Protein AF-A0A848STQ8-F1 (afdb_monomer_lite)

Secondary structure (DSSP, 8-state):
-EEEEE--SSSSS-EEEEEEEEES-SSSSS-EEEEEEEEEESEE-STT-EEEEETTTEEEEEE-EEEE-TTTSSEEE-PPEEEEEETTTTEEEESS--S----

Sequence (103 aa):
TVMRLDTEEPAAASFGVAVVFPDGNGDLGPVGLACWLNWGFGFVDVAATQSAYDPAQGLTLTIPTGRYDPETGGTRPGAPIRWLINLAQGSITDLDAHDGHDH

Structure (mmCIF, N/CA/C/O backbone):
data_AF-A0A848STQ8-F1
#
_entry.id   AF-A0A848STQ8-F1
#
loop_
_atom_site.group_PDB
_atom_site.id
_atom_site.type_symbol
_atom_site.label_atom_id
_atom_site.label_alt_id
_atom_site.label_comp_id
_atom_site.label_asym_id
_atom_site.label_entity_id
_atom_site.label_seq_id
_atom_site.pdbx_PDB_ins_code
_atom_site.Cartn_x
_atom_site.Cartn_y
_atom_site.Cartn_z
_atom_site.occupancy
_atom_site.B_iso_or_equiv
_atom_site.auth_seq_id
_atom_site.auth_comp_id
_atom_site.auth_asym_id
_atom_site.auth_atom_id
_atom_site.pdbx_PDB_model_num
ATOM 1 N N . THR A 1 1 ? -1.597 5.050 8.330 1.00 76.25 1 THR A N 1
ATOM 2 C CA . THR A 1 1 ? -0.617 5.698 7.437 1.00 76.25 1 THR A CA 1
ATOM 3 C C . THR A 1 1 ? 0.053 4.659 6.574 1.00 76.25 1 THR A C 1
ATOM 5 O O . THR A 1 1 ? 0.420 3.620 7.103 1.00 76.25 1 THR A O 1
ATOM 8 N N . VAL A 1 2 ? 0.211 4.924 5.277 1.00 73.25 2 VAL A N 1
ATOM 9 C CA . VAL A 1 2 ? 0.973 4.069 4.349 1.00 73.25 2 VAL A CA 1
ATOM 10 C C . VAL A 1 2 ? 2.271 4.791 3.998 1.00 73.25 2 VAL A C 1
ATOM 12 O O . VAL A 1 2 ? 2.246 5.994 3.744 1.00 73.25 2 VAL A O 1
ATOM 15 N N . MET A 1 3 ? 3.397 4.084 4.029 1.00 78.25 3 MET A N 1
ATOM 16 C CA . MET A 1 3 ? 4.734 4.639 3.818 1.00 78.25 3 MET A CA 1
ATOM 17 C C . MET A 1 3 ? 5.486 3.804 2.786 1.00 78.25 3 MET A C 1
ATOM 19 O O . MET A 1 3 ? 5.406 2.578 2.807 1.00 78.25 3 MET A O 1
ATOM 23 N N . ARG A 1 4 ? 6.251 4.463 1.911 1.00 74.31 4 ARG A N 1
ATOM 24 C CA . ARG A 1 4 ? 7.224 3.793 1.042 1.00 74.31 4 ARG A CA 1
ATOM 25 C C . ARG A 1 4 ? 8.534 3.617 1.802 1.00 74.31 4 ARG A C 1
ATOM 27 O O . ARG A 1 4 ? 9.020 4.578 2.394 1.00 74.31 4 ARG A O 1
ATOM 34 N N . LEU A 1 5 ? 9.097 2.420 1.741 1.00 73.25 5 LEU A N 1
ATOM 35 C CA . LEU A 1 5 ? 10.423 2.100 2.250 1.00 73.25 5 LEU A CA 1
ATOM 36 C C . LEU A 1 5 ? 11.398 1.977 1.083 1.00 73.25 5 LEU A C 1
ATOM 38 O O . LEU A 1 5 ? 11.042 1.446 0.032 1.00 73.25 5 LEU A O 1
ATOM 42 N N . ASP A 1 6 ? 12.606 2.482 1.289 1.00 66.69 6 ASP A N 1
ATOM 43 C CA . ASP A 1 6 ? 13.722 2.397 0.354 1.00 66.69 6 ASP A CA 1
ATOM 44 C C . ASP A 1 6 ? 14.929 1.903 1.154 1.00 66.69 6 ASP A C 1
ATOM 46 O O . ASP A 1 6 ? 15.374 2.573 2.090 1.00 66.69 6 ASP A O 1
ATOM 50 N N . THR A 1 7 ? 15.372 0.680 0.884 1.00 60.66 7 THR A N 1
ATOM 51 C CA . THR A 1 7 ? 16.533 0.077 1.533 1.00 60.66 7 THR A CA 1
ATOM 52 C C . THR A 1 7 ? 17.742 0.318 0.642 1.00 60.66 7 THR A C 1
ATOM 54 O O . THR A 1 7 ? 17.861 -0.295 -0.416 1.00 60.66 7 THR A O 1
ATOM 57 N N . GLU A 1 8 ? 18.623 1.227 1.050 1.00 53.34 8 GLU A N 1
ATOM 58 C CA . GLU A 1 8 ? 19.876 1.523 0.352 1.00 53.34 8 GLU A CA 1
ATOM 59 C C . GLU A 1 8 ? 20.705 0.238 0.132 1.00 53.34 8 GLU A C 1
ATOM 61 O O . GLU A 1 8 ? 21.333 -0.267 1.054 1.00 53.34 8 GLU A O 1
ATOM 66 N N . GLU A 1 9 ? 20.654 -0.265 -1.106 1.00 58.06 9 GLU A N 1
ATOM 67 C CA . GLU A 1 9 ? 21.453 -1.311 -1.766 1.00 58.06 9 GLU A CA 1
ATOM 68 C C . GLU A 1 9 ? 21.550 -2.743 -1.169 1.00 58.06 9 GLU A C 1
ATOM 70 O O . GLU A 1 9 ? 21.672 -2.940 0.039 1.00 58.06 9 GLU A O 1
ATOM 75 N N . PRO A 1 10 ? 21.540 -3.782 -2.045 1.00 55.50 10 PRO A N 1
ATOM 76 C CA . PRO A 1 10 ? 21.763 -3.719 -3.495 1.00 55.50 10 PRO A CA 1
ATOM 77 C C . PRO A 1 10 ? 20.501 -3.379 -4.305 1.00 55.50 10 PRO A C 1
ATOM 79 O O . PRO A 1 10 ? 19.409 -3.851 -4.010 1.00 55.50 10 PRO A O 1
ATOM 82 N N . ALA A 1 11 ? 20.683 -2.554 -5.343 1.00 56.38 11 ALA A N 1
ATOM 83 C CA . ALA A 1 11 ? 19.673 -1.858 -6.159 1.00 56.38 11 ALA A CA 1
ATOM 84 C C . ALA A 1 11 ? 18.584 -2.698 -6.866 1.00 56.38 11 ALA A C 1
ATOM 86 O O . ALA A 1 11 ? 17.745 -2.145 -7.579 1.00 56.38 11 ALA A O 1
ATOM 87 N N . ALA A 1 12 ? 18.561 -4.017 -6.698 1.00 56.84 12 ALA A N 1
ATOM 88 C CA . ALA A 1 12 ? 17.508 -4.870 -7.225 1.00 56.84 12 ALA A CA 1
ATOM 89 C C . ALA A 1 12 ? 16.633 -5.313 -6.051 1.00 56.84 12 ALA A C 1
ATOM 91 O O . ALA A 1 12 ? 17.076 -6.122 -5.246 1.00 56.84 12 ALA A O 1
ATOM 92 N N . ALA A 1 13 ? 15.399 -4.800 -5.983 1.00 59.56 13 ALA A N 1
ATOM 93 C CA . ALA A 1 13 ? 14.406 -5.125 -4.949 1.00 59.56 13 ALA A CA 1
ATOM 94 C C . ALA A 1 13 ? 14.481 -4.304 -3.636 1.00 59.56 13 ALA A C 1
ATOM 96 O O . ALA A 1 13 ? 14.007 -4.752 -2.594 1.00 59.56 13 ALA A O 1
ATOM 97 N N . SER A 1 14 ? 15.018 -3.080 -3.691 1.00 65.62 14 SER A N 1
ATOM 98 C CA . SER A 1 14 ? 15.188 -2.196 -2.526 1.00 65.62 14 SER A CA 1
ATOM 99 C C . SER A 1 14 ? 13.906 -1.538 -2.005 1.00 65.62 14 SER A C 1
ATOM 101 O O . SER A 1 14 ? 13.920 -0.911 -0.946 1.00 65.62 14 SER A O 1
ATOM 103 N N . PHE A 1 15 ? 12.789 -1.628 -2.730 1.00 74.25 15 PHE A N 1
ATOM 104 C CA . PHE A 1 15 ? 11.567 -0.943 -2.329 1.00 74.25 15 PHE A CA 1
ATOM 105 C C . PHE A 1 15 ? 10.639 -1.850 -1.531 1.00 74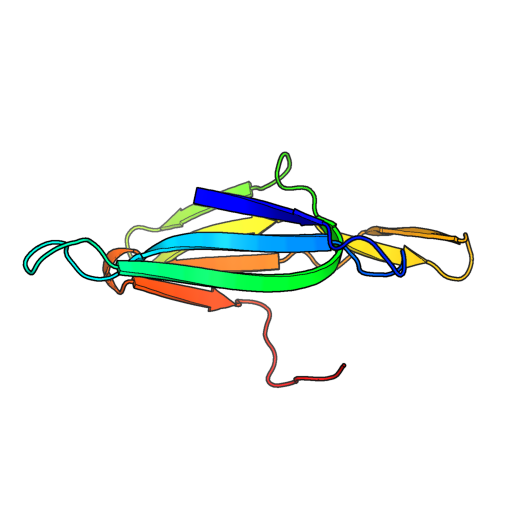.25 15 PHE A C 1
ATOM 107 O O . PHE A 1 15 ? 10.453 -3.033 -1.829 1.00 74.25 15 PHE A O 1
ATOM 114 N N . GLY A 1 16 ? 9.997 -1.246 -0.539 1.00 81.75 16 GLY A N 1
ATOM 115 C CA . GLY A 1 16 ? 8.931 -1.855 0.233 1.00 81.75 16 GLY A CA 1
ATOM 116 C C . GLY A 1 16 ? 7.827 -0.864 0.561 1.00 81.75 16 GLY A C 1
ATOM 117 O O . GLY A 1 16 ? 7.907 0.334 0.279 1.00 81.75 16 GLY A O 1
ATOM 118 N N . VAL A 1 17 ? 6.777 -1.375 1.178 1.00 82.56 17 VAL A N 1
ATOM 119 C CA . VAL A 1 17 ? 5.681 -0.590 1.721 1.00 82.56 17 VAL A CA 1
ATOM 120 C C . VAL A 1 17 ? 5.408 -1.022 3.151 1.00 82.56 17 VAL A C 1
ATOM 122 O O . VAL A 1 17 ? 5.411 -2.211 3.475 1.00 82.56 17 VAL A O 1
ATOM 125 N N . ALA A 1 18 ? 5.166 -0.029 4.000 1.00 82.75 18 ALA A N 1
ATOM 126 C CA . ALA A 1 18 ? 4.716 -0.230 5.361 1.00 82.75 18 ALA A CA 1
ATOM 127 C C . ALA A 1 18 ? 3.336 0.392 5.575 1.00 82.75 18 ALA A C 1
ATOM 129 O O . ALA A 1 18 ? 3.070 1.508 5.120 1.00 82.75 18 ALA A O 1
ATOM 130 N N . VAL A 1 19 ? 2.474 -0.298 6.317 1.00 81.25 19 VAL A N 1
ATOM 131 C CA . VAL A 1 19 ? 1.241 0.281 6.862 1.00 81.25 19 VAL A CA 1
ATOM 132 C C . VAL A 1 19 ? 1.372 0.348 8.365 1.00 81.25 19 VAL A C 1
ATOM 134 O O . VAL A 1 19 ? 1.552 -0.673 9.019 1.00 81.25 19 VAL A O 1
ATOM 137 N N . VAL A 1 20 ? 1.247 1.559 8.898 1.00 79.31 20 VAL A N 1
ATOM 138 C CA . VAL A 1 20 ? 1.177 1.816 10.333 1.00 79.31 20 VAL A CA 1
ATOM 139 C C . VAL A 1 20 ? -0.249 2.196 10.684 1.00 79.31 20 VAL A C 1
ATOM 141 O O . VAL A 1 20 ? -0.783 3.172 10.142 1.00 79.31 20 VAL A O 1
ATOM 144 N N . PHE A 1 21 ? -0.874 1.442 11.575 1.00 73.25 21 PHE A N 1
ATOM 145 C CA . PHE A 1 21 ? -2.246 1.681 12.001 1.00 73.25 21 PHE A CA 1
ATOM 146 C C . PHE A 1 21 ? -2.395 1.453 13.511 1.00 73.25 21 PHE A C 1
ATOM 148 O O . PHE A 1 21 ? -1.571 0.758 14.110 1.00 73.25 21 PHE A O 1
ATOM 155 N N . PRO A 1 22 ? -3.394 2.096 14.139 1.00 69.56 22 PRO A N 1
ATOM 156 C CA . PRO A 1 22 ? -3.665 1.899 15.552 1.00 69.56 22 PRO A CA 1
ATOM 157 C C . PRO A 1 22 ? -4.029 0.438 15.838 1.00 69.56 22 PRO A C 1
ATOM 159 O O . PRO A 1 22 ? -4.925 -0.113 15.204 1.00 69.56 22 PRO A O 1
ATOM 162 N N . ASP A 1 23 ? -3.328 -0.170 16.785 1.00 65.56 23 ASP A N 1
ATOM 163 C CA . ASP A 1 23 ? -3.652 -1.465 17.365 1.00 65.56 23 ASP A CA 1
ATOM 164 C C . ASP A 1 23 ? -4.589 -1.274 18.567 1.00 65.56 23 ASP A C 1
ATOM 166 O O . ASP A 1 23 ? -4.421 -0.355 19.380 1.00 65.56 23 ASP A O 1
ATOM 170 N N . GLY A 1 24 ? -5.583 -2.152 18.677 1.00 60.66 24 GLY A N 1
ATOM 171 C CA . GLY A 1 24 ? -6.609 -2.107 19.716 1.00 60.66 24 GLY A CA 1
ATOM 172 C C . GLY A 1 24 ? -7.685 -1.024 19.535 1.00 60.66 24 GLY A C 1
ATOM 173 O O . GLY A 1 24 ? -7.723 -0.275 18.561 1.00 60.66 24 GLY A O 1
ATOM 174 N N . ASN A 1 25 ? -8.604 -0.953 20.503 1.00 61.19 25 ASN A N 1
ATOM 175 C CA . ASN A 1 25 ? -9.776 -0.067 20.479 1.00 61.19 25 ASN A CA 1
ATOM 176 C C . ASN A 1 25 ? -9.561 1.285 21.194 1.00 61.19 25 ASN A C 1
ATOM 178 O O . ASN A 1 25 ? -10.500 2.062 21.329 1.00 61.19 25 ASN A O 1
ATOM 182 N N . GLY A 1 26 ? -8.340 1.565 21.658 1.00 57.94 26 GLY A N 1
ATOM 183 C CA . GLY A 1 26 ? -7.993 2.817 22.336 1.00 57.94 26 GLY A CA 1
ATOM 184 C C . GLY A 1 26 ? -8.472 2.953 23.789 1.00 57.94 26 GLY A C 1
ATOM 185 O O . GLY A 1 26 ? -8.200 3.983 24.399 1.00 57.94 26 GLY A O 1
ATOM 186 N N . ASP A 1 27 ? -9.118 1.937 24.375 1.00 59.66 27 ASP A N 1
ATOM 187 C CA . ASP A 1 27 ? -9.721 2.045 25.715 1.00 59.66 27 ASP A CA 1
ATOM 188 C C . ASP A 1 27 ? -8.734 1.838 26.885 1.00 59.66 27 ASP A C 1
ATOM 190 O O . ASP A 1 27 ? -9.078 2.118 28.033 1.00 59.66 27 ASP A O 1
ATOM 194 N N . LEU A 1 28 ? -7.512 1.340 26.639 1.00 48.31 28 LEU A N 1
ATOM 195 C CA . LEU A 1 28 ? -6.630 0.806 27.699 1.00 48.31 28 LEU A CA 1
ATOM 196 C C . LEU A 1 28 ? -5.223 1.427 27.808 1.00 48.31 28 LEU A C 1
ATOM 198 O O . LEU A 1 28 ? -4.385 0.908 28.544 1.00 48.31 28 LEU A O 1
ATOM 202 N N . GLY A 1 29 ? -4.938 2.546 27.143 1.00 55.09 29 GLY A N 1
ATOM 203 C CA . GLY A 1 29 ? -3.612 3.183 27.179 1.00 55.09 29 GLY A CA 1
ATOM 204 C C . GLY A 1 29 ? -3.098 3.527 25.783 1.00 55.09 29 GLY A C 1
ATOM 205 O O . GLY A 1 29 ? -3.901 3.525 24.850 1.00 55.09 29 GLY A O 1
ATOM 206 N N . PRO A 1 30 ? -1.805 3.883 25.615 1.00 53.00 30 PRO A N 1
ATOM 207 C CA . PRO A 1 30 ? -1.294 4.348 24.332 1.00 53.00 30 PRO A CA 1
ATOM 208 C C . PRO A 1 30 ? -1.612 3.312 23.262 1.00 53.00 30 PRO A C 1
ATOM 210 O O . PRO A 1 30 ? -1.242 2.147 23.383 1.00 53.00 30 PRO A O 1
ATOM 213 N N . VAL A 1 31 ? -2.339 3.769 22.247 1.00 58.78 31 VAL A N 1
ATOM 214 C CA . VAL A 1 31 ? -2.704 2.992 21.073 1.00 58.78 31 VAL A CA 1
ATOM 215 C C . VAL A 1 31 ? -1.424 2.360 20.532 1.00 58.78 31 VAL A C 1
ATOM 217 O O . VAL A 1 31 ? -0.500 3.081 20.142 1.00 58.78 31 VAL A O 1
ATOM 220 N N . GLY A 1 32 ? -1.332 1.029 20.585 1.00 58.53 32 GLY A N 1
ATOM 221 C CA . GLY A 1 32 ? -0.217 0.318 19.973 1.00 58.53 32 GLY A CA 1
ATOM 222 C C . GLY A 1 32 ? -0.158 0.680 18.491 1.00 58.53 32 GLY A C 1
ATOM 223 O O . GLY A 1 32 ? -1.160 1.075 17.901 1.00 58.53 32 GLY A O 1
ATOM 224 N N . LEU A 1 33 ? 1.012 0.607 17.870 1.00 68.62 33 LEU A N 1
ATOM 225 C CA . LEU A 1 33 ? 1.118 0.780 16.425 1.00 68.62 33 LEU A CA 1
ATOM 226 C C . LEU A 1 33 ? 1.416 -0.582 15.821 1.00 68.62 33 LEU A C 1
ATOM 228 O O . LEU A 1 33 ? 2.512 -1.112 15.996 1.0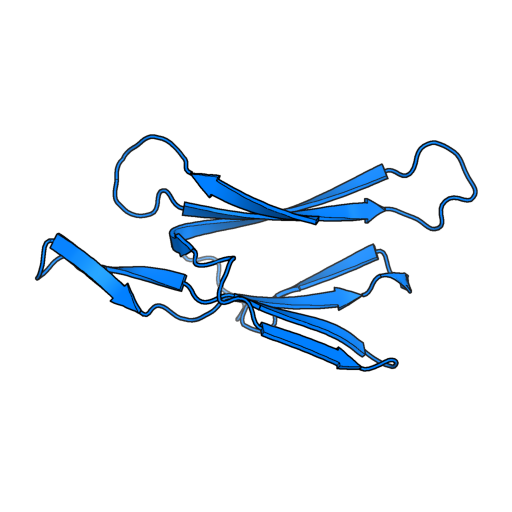0 68.62 33 LEU A O 1
ATOM 232 N N . ALA A 1 34 ? 0.442 -1.141 15.110 1.00 70.44 34 ALA A N 1
ATOM 233 C CA . ALA A 1 34 ? 0.690 -2.286 14.257 1.00 70.44 34 ALA A CA 1
ATOM 234 C C . ALA A 1 34 ? 1.402 -1.795 12.992 1.00 70.44 34 ALA A C 1
ATOM 236 O O . ALA A 1 34 ? 0.976 -0.823 12.360 1.00 70.44 34 ALA A O 1
ATOM 237 N N . CYS A 1 35 ? 2.507 -2.455 12.648 1.00 75.38 35 CYS A N 1
ATOM 238 C CA . CYS A 1 35 ? 3.275 -2.195 11.439 1.00 75.38 35 CYS A CA 1
ATOM 239 C C . CYS A 1 35 ? 3.257 -3.449 10.569 1.00 75.38 35 CYS A C 1
ATOM 241 O O . CYS A 1 35 ? 3.713 -4.508 10.999 1.00 75.38 35 CYS A O 1
ATOM 243 N N . TRP A 1 36 ? 2.734 -3.325 9.355 1.00 79.19 36 TRP A N 1
ATOM 244 C CA . TRP A 1 36 ? 2.771 -4.385 8.354 1.00 79.19 36 TRP A CA 1
ATOM 245 C C . TRP A 1 36 ? 3.755 -4.019 7.256 1.00 79.19 36 TRP A C 1
ATOM 247 O O . TRP A 1 36 ? 3.692 -2.898 6.755 1.00 79.19 36 TRP A O 1
ATOM 257 N N . LEU A 1 37 ? 4.635 -4.946 6.881 1.00 81.19 37 LEU A N 1
ATOM 258 C CA . LEU A 1 37 ? 5.740 -4.716 5.953 1.00 81.19 37 LEU A CA 1
ATOM 259 C C . LEU A 1 37 ? 5.675 -5.704 4.786 1.00 81.19 37 LEU A C 1
ATOM 261 O O . LEU A 1 37 ? 5.542 -6.906 4.998 1.00 81.19 37 LEU A O 1
ATOM 265 N N . ASN A 1 38 ? 5.833 -5.205 3.563 1.00 80.00 38 ASN A N 1
ATOM 266 C CA . ASN A 1 38 ? 6.111 -6.024 2.383 1.00 80.00 38 ASN A CA 1
ATOM 267 C C . ASN A 1 38 ? 7.205 -5.338 1.553 1.00 80.00 38 ASN A C 1
ATOM 269 O O . ASN A 1 38 ? 7.243 -4.112 1.468 1.00 80.00 38 ASN A O 1
ATOM 273 N N . TRP A 1 39 ? 8.142 -6.112 1.021 1.00 80.88 39 TRP A N 1
ATOM 274 C CA . TRP A 1 39 ? 9.411 -5.648 0.465 1.00 80.88 39 TRP A CA 1
ATOM 275 C C . TRP A 1 39 ? 9.871 -6.588 -0.651 1.00 80.88 39 TRP A C 1
ATOM 277 O O . TRP A 1 39 ? 9.266 -7.635 -0.866 1.00 80.88 39 TRP A O 1
ATOM 287 N N . GLY A 1 40 ? 10.920 -6.205 -1.379 1.00 77.19 40 GLY A N 1
ATOM 288 C CA . GLY A 1 40 ? 11.415 -6.980 -2.516 1.00 77.19 40 GLY A CA 1
ATOM 289 C C . GLY A 1 40 ? 10.917 -6.471 -3.876 1.00 77.19 40 GLY A C 1
ATOM 290 O O . GLY A 1 40 ? 10.894 -7.214 -4.859 1.00 77.19 40 GLY A O 1
ATOM 291 N N . PHE A 1 41 ? 10.517 -5.201 -3.968 1.00 81.19 41 PHE A N 1
ATOM 292 C CA . PHE A 1 41 ? 10.024 -4.611 -5.212 1.00 81.19 41 PHE A CA 1
ATOM 293 C C . PHE A 1 41 ? 11.093 -3.767 -5.905 1.00 81.19 41 PHE A C 1
ATOM 295 O O . PHE A 1 41 ? 11.875 -3.065 -5.268 1.00 81.19 41 PHE A O 1
ATOM 302 N N . GLY A 1 42 ? 11.095 -3.793 -7.240 1.00 80.19 42 GLY A N 1
ATOM 303 C CA . GLY A 1 42 ? 11.911 -2.891 -8.060 1.00 80.19 42 GLY A CA 1
ATOM 304 C C . GLY A 1 42 ? 11.418 -1.441 -8.011 1.00 80.19 42 GLY A C 1
ATOM 305 O O . GLY A 1 42 ? 12.207 -0.527 -8.204 1.00 80.19 42 GLY A O 1
ATOM 306 N N . PHE A 1 43 ? 10.129 -1.232 -7.724 1.00 83.75 43 PHE A N 1
ATOM 307 C CA . PHE A 1 43 ? 9.569 0.033 -7.240 1.00 83.75 43 PHE A CA 1
ATOM 308 C C . PHE A 1 43 ? 8.224 -0.211 -6.546 1.00 83.75 43 PHE A C 1
ATOM 310 O O . PHE A 1 43 ? 7.550 -1.208 -6.809 1.00 83.75 43 PHE A O 1
ATOM 317 N N . VAL A 1 44 ? 7.803 0.745 -5.718 1.00 85.81 44 VAL A N 1
ATOM 318 C CA . VAL A 1 44 ? 6.438 0.846 -5.181 1.00 85.81 44 VAL A CA 1
ATOM 319 C C . VAL A 1 44 ? 5.913 2.249 -5.468 1.00 85.81 44 VAL A C 1
ATOM 321 O O . VAL A 1 44 ? 6.543 3.234 -5.067 1.00 85.81 44 VAL A O 1
ATOM 324 N N . ASP A 1 45 ? 4.764 2.346 -6.136 1.00 88.88 45 ASP A N 1
ATOM 325 C CA . ASP A 1 45 ? 4.117 3.623 -6.442 1.00 88.88 45 ASP A CA 1
ATOM 326 C C . ASP A 1 45 ? 2.957 3.889 -5.477 1.00 88.88 45 ASP A C 1
ATOM 328 O O . ASP A 1 45 ? 1.793 3.589 -5.739 1.00 88.88 45 ASP A O 1
ATOM 332 N N . VAL A 1 46 ? 3.291 4.470 -4.322 1.00 85.44 46 VAL A N 1
ATOM 333 C CA . VAL A 1 46 ? 2.292 4.831 -3.308 1.00 85.44 46 VAL A CA 1
ATOM 334 C C . VAL A 1 46 ? 1.359 5.940 -3.811 1.00 85.44 46 VAL A C 1
ATOM 336 O O . VAL A 1 46 ? 0.196 5.971 -3.411 1.00 85.44 46 VAL A O 1
ATOM 339 N N . ALA A 1 47 ? 1.819 6.824 -4.703 1.00 86.75 47 ALA A N 1
ATOM 340 C CA . ALA A 1 47 ? 1.006 7.925 -5.222 1.00 86.75 47 ALA A CA 1
ATOM 3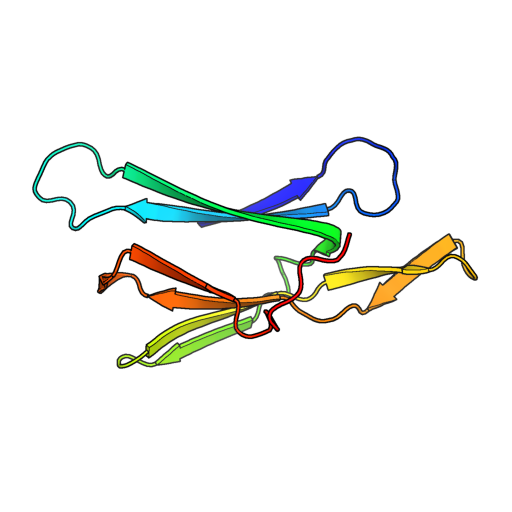41 C C . ALA A 1 47 ? -0.105 7.433 -6.162 1.00 86.75 47 ALA A C 1
ATOM 343 O O . ALA A 1 47 ? -1.188 8.015 -6.182 1.00 86.75 47 ALA A O 1
ATOM 344 N N . ALA A 1 48 ? 0.136 6.339 -6.888 1.00 91.31 48 ALA A N 1
ATOM 345 C CA . ALA A 1 48 ? -0.851 5.681 -7.740 1.00 91.31 48 ALA A CA 1
ATOM 346 C C . ALA A 1 48 ? -1.733 4.649 -7.004 1.00 91.31 48 ALA A C 1
ATOM 348 O O . ALA A 1 48 ? -2.469 3.900 -7.651 1.00 91.31 48 ALA A O 1
ATOM 349 N N . THR A 1 49 ? -1.678 4.591 -5.667 1.00 92.38 49 THR A N 1
ATOM 350 C CA . THR A 1 49 ? -2.500 3.665 -4.871 1.00 92.38 49 THR A CA 1
ATOM 351 C C . THR A 1 49 ? -3.986 3.922 -5.095 1.00 92.38 49 THR A C 1
ATOM 353 O O . THR A 1 49 ? -4.469 5.046 -4.956 1.00 92.38 49 THR A O 1
ATOM 356 N N . GLN A 1 50 ? -4.730 2.854 -5.368 1.00 95.56 50 GLN A N 1
ATOM 357 C CA . GLN A 1 50 ? -6.187 2.876 -5.431 1.00 95.56 50 GLN A CA 1
ATOM 358 C C . GLN A 1 50 ? -6.776 2.324 -4.135 1.00 95.56 50 GLN A C 1
ATOM 360 O O . GLN A 1 50 ? -6.214 1.412 -3.523 1.00 95.56 50 GLN A O 1
ATOM 365 N N . SER A 1 51 ? -7.924 2.861 -3.727 1.00 94.06 51 SER A N 1
ATOM 366 C CA . SER A 1 51 ? -8.644 2.410 -2.542 1.00 94.06 51 SER A CA 1
ATOM 367 C C . SER A 1 51 ? -10.111 2.121 -2.846 1.00 94.06 51 SER A C 1
ATOM 369 O O . SER A 1 51 ? -10.754 2.819 -3.629 1.00 94.06 51 SER A O 1
ATOM 371 N N . ALA A 1 52 ? -10.640 1.081 -2.208 1.00 95.19 52 ALA A N 1
ATOM 372 C CA . ALA A 1 52 ? -12.052 0.722 -2.238 1.00 95.19 52 ALA A CA 1
ATOM 373 C C . ALA A 1 52 ? -12.498 0.345 -0.823 1.00 95.19 52 ALA A C 1
ATOM 375 O O . ALA A 1 52 ? -11.791 -0.380 -0.130 1.00 95.19 52 ALA A O 1
ATOM 376 N N . TYR A 1 53 ? -13.646 0.850 -0.377 1.00 93.00 53 TYR A N 1
ATOM 377 C CA . TYR A 1 53 ? -14.155 0.599 0.970 1.00 93.00 53 TYR A CA 1
ATOM 378 C C . TYR A 1 53 ? -15.479 -0.163 0.919 1.00 93.00 53 TYR A C 1
ATOM 380 O O . TYR A 1 53 ? -16.417 0.278 0.256 1.00 93.00 53 TYR A O 1
ATOM 388 N N . ASP A 1 54 ? -15.548 -1.267 1.660 1.00 92.19 54 ASP A N 1
ATOM 389 C CA . ASP A 1 54 ? -16.768 -2.017 1.952 1.00 92.19 54 ASP A CA 1
ATOM 390 C C . ASP A 1 54 ? -16.992 -2.005 3.477 1.00 92.19 54 ASP A C 1
ATOM 392 O O . ASP A 1 54 ? -16.143 -2.507 4.216 1.00 92.19 54 ASP A O 1
ATOM 396 N N . PRO A 1 55 ? -18.118 -1.474 3.989 1.00 87.88 55 PRO A N 1
ATOM 397 C CA . PRO A 1 55 ? -18.412 -1.466 5.423 1.00 87.88 55 PRO A CA 1
ATOM 398 C C . PRO A 1 55 ? -18.396 -2.847 6.098 1.00 87.88 55 PRO A C 1
ATOM 400 O O . PRO A 1 55 ? -18.150 -2.926 7.299 1.00 87.88 55 PRO A O 1
ATOM 403 N N . ALA A 1 56 ? -18.673 -3.923 5.357 1.00 89.19 56 ALA A N 1
ATOM 404 C CA . ALA A 1 56 ? -18.696 -5.287 5.875 1.00 89.19 56 ALA A CA 1
ATOM 405 C C . ALA A 1 56 ? -17.312 -5.956 5.887 1.00 89.19 56 ALA A C 1
ATOM 407 O O . ALA A 1 56 ? -17.099 -6.880 6.670 1.00 89.19 56 ALA A O 1
ATOM 408 N N . GLN A 1 57 ? -16.382 -5.517 5.031 1.00 87.31 57 GLN A N 1
ATOM 409 C CA . GLN A 1 57 ? -15.073 -6.165 4.859 1.00 87.31 57 GLN A CA 1
ATOM 410 C C . GLN A 1 57 ? -13.900 -5.292 5.321 1.00 87.31 57 GLN A C 1
ATOM 412 O O . GLN A 1 57 ? -12.935 -5.806 5.883 1.00 87.31 57 GLN A O 1
ATOM 417 N N . GLY A 1 58 ? -13.979 -3.978 5.111 1.00 90.44 58 GLY A N 1
ATOM 418 C CA . GLY A 1 58 ? -12.934 -3.010 5.424 1.00 90.44 58 GLY A CA 1
ATOM 419 C C . GLY A 1 58 ? -12.462 -2.212 4.206 1.00 90.44 58 GLY A C 1
ATOM 420 O O . GLY A 1 58 ? -13.182 -2.021 3.226 1.00 90.44 58 GLY A O 1
ATOM 421 N N . LEU A 1 59 ? -11.237 -1.695 4.294 1.00 91.88 59 LEU A N 1
ATOM 422 C CA . LEU A 1 59 ? -10.594 -0.902 3.248 1.00 91.88 59 LEU A CA 1
ATOM 423 C C . LEU A 1 59 ? -9.647 -1.784 2.437 1.00 91.88 59 LEU A C 1
ATOM 425 O O . LEU A 1 59 ? -8.642 -2.255 2.961 1.00 91.88 59 LEU A O 1
ATOM 429 N N . THR A 1 60 ? -9.919 -1.956 1.151 1.00 94.62 60 THR A N 1
ATOM 430 C CA . THR A 1 60 ? -8.976 -2.555 0.212 1.00 94.62 60 THR A CA 1
ATOM 431 C C . THR A 1 60 ? -8.054 -1.485 -0.362 1.00 94.62 60 THR A C 1
ATOM 433 O O . THR A 1 60 ? -8.519 -0.472 -0.887 1.00 94.62 60 THR A O 1
ATOM 436 N N . LEU A 1 61 ? -6.747 -1.723 -0.298 1.00 93.25 61 LEU A N 1
ATOM 437 C CA . LEU A 1 61 ? -5.719 -0.949 -0.986 1.00 93.25 61 LEU A CA 1
ATOM 438 C C . LEU A 1 61 ? -5.135 -1.780 -2.124 1.00 93.25 61 LEU A C 1
ATOM 440 O O . LEU A 1 61 ? -4.803 -2.946 -1.930 1.00 93.25 61 LEU A O 1
ATOM 444 N N . THR A 1 62 ? -4.986 -1.168 -3.295 1.00 94.88 62 THR A N 1
ATOM 445 C CA . THR A 1 62 ? -4.256 -1.734 -4.435 1.00 94.88 62 THR A CA 1
ATOM 446 C C . THR A 1 62 ? -3.084 -0.821 -4.753 1.00 94.88 62 THR A C 1
ATOM 448 O O . THR A 1 62 ? -3.285 0.308 -5.204 1.00 94.88 62 THR A O 1
ATOM 451 N N . ILE A 1 63 ? -1.868 -1.291 -4.487 1.00 92.62 63 ILE A N 1
ATOM 452 C CA . ILE A 1 63 ? -0.639 -0.508 -4.633 1.00 92.62 63 ILE A CA 1
ATOM 453 C C . ILE A 1 63 ? 0.142 -1.052 -5.835 1.00 92.62 63 ILE A C 1
ATOM 455 O O . ILE A 1 63 ? 0.588 -2.203 -5.795 1.00 92.62 63 ILE A O 1
ATOM 459 N N . PRO A 1 64 ? 0.319 -0.265 -6.910 1.00 93.50 64 PRO A N 1
ATOM 460 C CA . PRO A 1 64 ? 1.135 -0.676 -8.045 1.00 93.50 64 PRO A CA 1
ATOM 461 C C . PRO A 1 64 ? 2.597 -0.901 -7.646 1.00 93.50 64 PRO A C 1
ATOM 463 O O . PRO A 1 64 ? 3.191 -0.113 -6.902 1.00 93.50 64 PRO A O 1
ATOM 466 N N . THR A 1 65 ? 3.193 -1.967 -8.180 1.00 90.94 65 THR A N 1
ATOM 467 C CA . THR A 1 65 ? 4.603 -2.304 -7.956 1.00 90.94 65 THR A CA 1
ATOM 468 C C . THR A 1 65 ? 5.328 -2.545 -9.273 1.00 90.94 65 THR A C 1
ATOM 470 O O . THR A 1 65 ? 4.714 -2.732 -10.328 1.00 90.94 65 THR A O 1
ATOM 473 N N . GLY A 1 66 ? 6.654 -2.568 -9.201 1.00 88.12 66 GLY A N 1
ATOM 474 C CA . GLY A 1 66 ? 7.519 -3.040 -10.269 1.00 88.12 66 GLY A CA 1
ATOM 475 C C . GLY A 1 66 ? 8.456 -4.141 -9.822 1.00 88.12 66 GLY A C 1
ATOM 476 O O . GLY A 1 66 ? 8.712 -4.330 -8.633 1.00 88.12 66 GLY A O 1
ATOM 477 N N . ARG A 1 67 ? 9.028 -4.834 -10.801 1.00 86.12 67 ARG A N 1
ATOM 478 C CA . ARG A 1 67 ?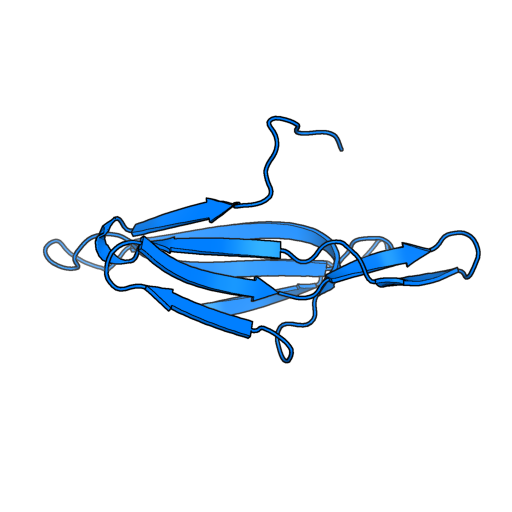 10.113 -5.798 -10.612 1.00 86.12 67 ARG A CA 1
ATOM 479 C C . ARG A 1 67 ? 11.307 -5.411 -11.468 1.00 86.12 67 ARG A C 1
ATOM 481 O O . ARG A 1 67 ? 11.142 -4.773 -12.508 1.00 86.12 67 ARG A O 1
ATOM 488 N N . TYR A 1 68 ? 12.492 -5.817 -11.025 1.00 81.69 68 TYR A N 1
ATOM 489 C CA . TYR A 1 68 ? 13.702 -5.709 -11.829 1.00 81.69 68 TYR A CA 1
ATOM 490 C C . TYR A 1 68 ? 13.550 -6.506 -13.133 1.00 81.69 68 TYR A C 1
ATOM 492 O O . TYR A 1 68 ? 12.964 -7.595 -13.149 1.00 81.69 68 TYR A O 1
ATOM 500 N N . ASP A 1 69 ? 14.052 -5.938 -14.222 1.00 83.62 69 ASP A N 1
ATOM 501 C CA . ASP A 1 69 ? 14.141 -6.585 -15.521 1.00 83.62 69 ASP A CA 1
ATOM 502 C C . ASP A 1 69 ? 15.622 -6.821 -15.872 1.00 83.62 69 ASP A C 1
ATOM 504 O O . ASP A 1 69 ? 16.331 -5.856 -16.172 1.00 83.62 69 ASP A O 1
ATOM 508 N N . PRO A 1 70 ? 16.110 -8.077 -15.837 1.00 81.00 70 PRO A N 1
ATOM 5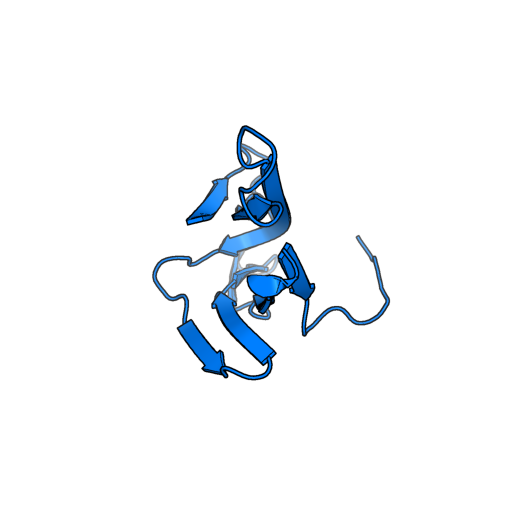09 C CA . PRO A 1 70 ? 17.512 -8.378 -16.118 1.00 81.00 70 PRO A CA 1
ATOM 510 C C . PRO A 1 70 ? 17.893 -8.163 -17.587 1.00 81.00 70 PRO A C 1
ATOM 512 O O . PRO A 1 70 ? 19.066 -7.945 -17.875 1.00 81.00 70 PRO A O 1
ATOM 515 N N . GLU A 1 71 ? 16.926 -8.191 -18.509 1.00 87.06 71 GLU A N 1
ATOM 516 C CA . GLU A 1 71 ? 17.186 -8.059 -19.946 1.00 87.06 71 GLU A CA 1
ATOM 517 C C . GLU A 1 71 ? 17.450 -6.603 -20.335 1.00 87.06 71 GLU A C 1
ATOM 519 O O . GLU A 1 71 ? 18.268 -6.310 -21.207 1.00 87.06 71 GLU A O 1
ATOM 524 N N . THR A 1 72 ? 16.756 -5.673 -19.678 1.00 85.75 72 THR A N 1
ATOM 525 C CA . THR A 1 72 ? 16.877 -4.233 -19.945 1.00 85.75 72 THR A CA 1
ATOM 526 C C . THR A 1 72 ? 17.710 -3.499 -18.896 1.00 85.75 72 THR A C 1
ATOM 528 O O . THR A 1 72 ? 18.079 -2.344 -19.107 1.00 85.75 72 THR A O 1
ATOM 531 N N . GLY A 1 73 ? 17.989 -4.138 -17.756 1.00 79.88 73 GLY A N 1
ATOM 532 C CA . GLY A 1 73 ? 18.572 -3.503 -16.573 1.00 79.88 73 GLY A CA 1
ATOM 533 C C . GLY A 1 73 ? 17.639 -2.494 -15.891 1.00 79.88 73 GLY A C 1
ATOM 534 O O . GLY A 1 73 ? 18.074 -1.786 -14.985 1.00 79.88 73 GLY A O 1
ATOM 535 N N . GLY A 1 74 ? 16.382 -2.394 -16.338 1.00 83.19 74 GLY A N 1
ATOM 536 C CA . GLY A 1 74 ? 15.387 -1.444 -15.851 1.00 83.19 74 GLY A CA 1
ATOM 537 C C . GLY A 1 74 ? 14.379 -2.063 -14.883 1.00 83.19 74 GLY A C 1
ATOM 538 O O . GLY A 1 74 ? 14.627 -3.076 -14.228 1.00 83.19 74 GLY A O 1
ATOM 539 N N . THR A 1 75 ? 13.202 -1.440 -14.800 1.00 83.25 75 THR A N 1
ATOM 540 C CA . THR A 1 75 ? 12.049 -1.985 -14.075 1.00 83.25 75 THR A CA 1
ATOM 541 C C . THR A 1 75 ? 10.882 -2.208 -15.026 1.00 83.25 75 THR A C 1
ATOM 543 O O . THR A 1 75 ? 10.689 -1.466 -15.989 1.00 83.25 75 THR A O 1
ATOM 546 N N . ARG A 1 76 ? 10.083 -3.236 -14.742 1.00 87.44 76 ARG A N 1
ATOM 547 C CA . ARG A 1 76 ? 8.837 -3.549 -15.451 1.00 87.44 76 ARG A CA 1
ATOM 548 C C . ARG A 1 76 ? 7.673 -3.638 -14.463 1.00 87.44 76 ARG A C 1
ATOM 550 O O . ARG A 1 76 ? 7.923 -3.948 -13.294 1.00 87.44 76 ARG A O 1
ATOM 557 N N . PRO A 1 77 ? 6.419 -3.410 -14.893 1.00 90.44 77 PRO A N 1
ATOM 558 C CA . PRO A 1 77 ? 5.257 -3.580 -14.025 1.00 90.44 77 PRO A CA 1
ATOM 559 C C . PRO A 1 77 ? 5.233 -4.964 -13.362 1.00 90.44 77 PRO A C 1
ATOM 561 O O . PRO A 1 77 ? 5.427 -5.987 -14.024 1.00 90.44 77 PRO A O 1
ATOM 564 N N . GLY A 1 78 ? 5.033 -4.978 -12.047 1.00 87.81 78 GLY A N 1
ATOM 565 C CA . GLY A 1 78 ? 4.870 -6.172 -11.226 1.00 87.81 78 GLY A CA 1
ATOM 566 C C . GLY A 1 78 ? 3.403 -6.431 -10.885 1.00 87.81 78 GLY A C 1
ATOM 567 O O . GLY A 1 78 ? 2.516 -5.651 -11.233 1.00 87.81 78 GLY A O 1
ATOM 568 N N . ALA A 1 79 ? 3.149 -7.534 -10.180 1.00 89.56 79 ALA A N 1
ATOM 569 C CA . ALA A 1 79 ? 1.847 -7.752 -9.558 1.00 89.56 79 ALA A CA 1
ATOM 570 C C . ALA A 1 79 ? 1.609 -6.667 -8.489 1.00 89.56 79 ALA A C 1
ATOM 572 O O . ALA A 1 79 ? 2.505 -6.433 -7.670 1.00 89.56 79 ALA A O 1
ATOM 573 N N . PRO A 1 80 ? 0.454 -5.980 -8.489 1.00 91.69 80 PRO A N 1
ATOM 574 C CA . PRO A 1 80 ? 0.161 -5.009 -7.447 1.00 91.69 80 PRO A CA 1
ATOM 575 C C . PRO A 1 80 ? 0.038 -5.714 -6.095 1.00 91.69 80 PRO A C 1
ATOM 577 O O . PRO A 1 80 ? -0.351 -6.876 -6.027 1.00 91.69 80 PRO A O 1
ATOM 580 N N . ILE A 1 81 ? 0.323 -4.994 -5.016 1.00 90.62 81 ILE A N 1
ATOM 581 C CA . ILE A 1 81 ? -0.032 -5.448 -3.672 1.00 90.62 81 ILE A CA 1
ATOM 582 C C . ILE A 1 81 ? -1.520 -5.184 -3.473 1.00 90.62 81 ILE A C 1
ATOM 584 O O . ILE A 1 81 ? -1.966 -4.049 -3.681 1.00 90.62 81 ILE A O 1
ATOM 588 N N . ARG A 1 82 ? -2.278 -6.193 -3.036 1.00 92.94 82 ARG A N 1
ATOM 589 C CA . ARG A 1 82 ? -3.679 -6.031 -2.638 1.00 92.94 82 ARG A CA 1
ATOM 590 C C . ARG A 1 82 ? -3.855 -6.369 -1.168 1.00 92.94 82 ARG A C 1
ATOM 592 O O . ARG A 1 82 ? -3.781 -7.524 -0.764 1.00 92.94 82 ARG A O 1
ATOM 599 N N . TRP A 1 83 ? -4.133 -5.349 -0.369 1.00 92.31 83 TRP A N 1
ATOM 600 C CA . TRP A 1 83 ? -4.333 -5.495 1.068 1.00 92.31 83 TRP A CA 1
ATOM 601 C C . TRP A 1 83 ? -5.752 -5.163 1.471 1.00 92.31 83 TRP A C 1
ATOM 603 O O . TRP A 1 83 ? -6.272 -4.123 1.079 1.00 92.31 83 TRP A O 1
ATOM 613 N N . LEU A 1 84 ? -6.349 -6.009 2.306 1.00 92.44 84 LEU A N 1
ATOM 614 C CA . LEU A 1 84 ? -7.579 -5.705 3.023 1.00 92.44 84 LEU A CA 1
ATOM 615 C C . LEU A 1 84 ? -7.238 -5.287 4.450 1.00 92.44 84 LEU A C 1
ATOM 617 O O . LEU A 1 84 ? -6.686 -6.073 5.212 1.00 92.44 84 LEU A O 1
ATOM 621 N N . ILE A 1 85 ? -7.583 -4.055 4.807 1.00 89.06 85 ILE A N 1
ATOM 622 C CA . ILE A 1 85 ? -7.410 -3.499 6.145 1.00 89.06 85 ILE A CA 1
ATOM 623 C C . ILE A 1 85 ? -8.759 -3.546 6.860 1.00 89.06 85 ILE A C 1
ATOM 625 O O . ILE A 1 85 ? -9.691 -2.824 6.490 1.00 89.06 85 ILE A O 1
ATOM 629 N N . ASN A 1 86 ? -8.845 -4.337 7.927 1.00 86.50 86 ASN A N 1
ATOM 630 C CA . ASN A 1 86 ? -9.982 -4.331 8.837 1.00 86.50 86 ASN A CA 1
ATOM 631 C C . ASN A 1 86 ? -9.616 -3.570 10.115 1.00 86.50 86 ASN A C 1
ATOM 633 O O . ASN A 1 86 ? -8.973 -4.103 11.019 1.00 86.50 86 ASN A O 1
ATOM 637 N N . LEU A 1 87 ? -10.052 -2.310 10.190 1.00 76.44 87 LEU A N 1
ATOM 638 C CA . LEU A 1 87 ? -9.766 -1.427 11.325 1.00 76.44 87 LEU A CA 1
ATOM 639 C C . LEU A 1 87 ? -10.455 -1.872 12.620 1.00 76.44 87 LEU A C 1
ATOM 641 O O . LEU A 1 87 ? -9.884 -1.698 13.688 1.00 76.44 87 LEU A O 1
ATOM 645 N N . ALA A 1 88 ? -11.653 -2.461 12.541 1.00 76.12 88 ALA A N 1
ATOM 646 C CA . ALA A 1 88 ? -12.371 -2.929 13.729 1.00 76.12 88 ALA A CA 1
ATOM 647 C C . ALA A 1 88 ? -11.662 -4.117 14.396 1.00 76.12 88 ALA A C 1
ATOM 649 O O . ALA A 1 88 ? -11.744 -4.292 15.608 1.00 76.12 88 ALA A O 1
ATOM 650 N N . GLN A 1 89 ? -10.967 -4.925 13.595 1.00 76.25 89 GLN A N 1
ATOM 651 C CA . GLN A 1 89 ? -10.202 -6.081 14.054 1.00 76.25 89 GLN A CA 1
ATOM 652 C C . GLN A 1 89 ? -8.704 -5.795 14.205 1.00 76.25 89 GLN A C 1
ATOM 654 O O . GLN A 1 89 ? -7.972 -6.687 14.621 1.00 76.25 89 GLN A O 1
ATOM 659 N N . GLY A 1 90 ? -8.236 -4.599 13.831 1.00 76.06 90 GLY A N 1
ATOM 660 C CA . GLY A 1 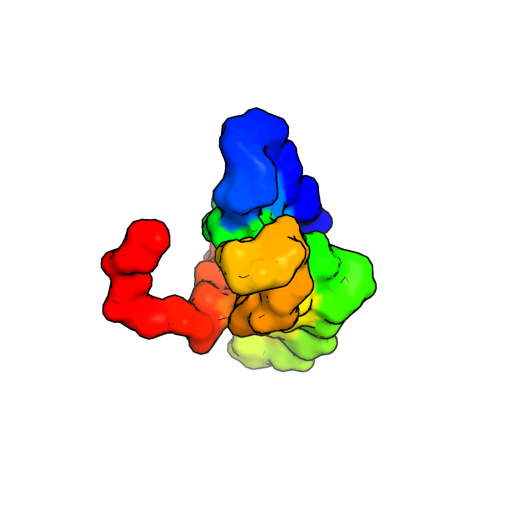90 ? -6.812 -4.265 13.827 1.00 76.06 90 GLY A CA 1
ATOM 661 C C . GLY A 1 90 ? -5.970 -5.208 12.958 1.00 76.06 90 GLY A C 1
ATOM 662 O O . GLY A 1 90 ? -4.881 -5.600 13.363 1.00 76.06 90 GLY A O 1
ATOM 663 N N . SER A 1 91 ? -6.465 -5.615 11.784 1.00 82.00 91 SER A N 1
ATOM 664 C CA . SER A 1 91 ? -5.788 -6.613 10.942 1.00 82.00 91 SER A CA 1
ATOM 665 C C . SER A 1 91 ? -5.594 -6.164 9.495 1.00 82.00 91 SER A C 1
ATOM 667 O O . SER A 1 91 ? -6.350 -5.345 8.965 1.00 82.00 91 SER A O 1
ATOM 669 N N . ILE A 1 92 ? -4.561 -6.726 8.862 1.00 86.12 92 ILE A N 1
ATOM 670 C CA . ILE A 1 92 ? -4.287 -6.610 7.430 1.00 86.12 92 ILE A CA 1
ATOM 671 C C . ILE A 1 92 ? -4.203 -8.018 6.846 1.00 86.12 92 ILE A C 1
ATOM 673 O O . ILE A 1 92 ? -3.524 -8.882 7.396 1.00 86.12 92 ILE A O 1
ATOM 677 N N . THR A 1 93 ? -4.894 -8.246 5.734 1.00 89.69 93 THR A N 1
ATOM 678 C CA . THR A 1 93 ? -4.836 -9.491 4.965 1.00 89.69 93 THR A CA 1
ATOM 679 C C . THR A 1 93 ? -4.247 -9.213 3.593 1.00 89.69 93 THR A C 1
ATOM 681 O O . THR A 1 93 ? -4.706 -8.309 2.892 1.00 89.69 93 THR A O 1
ATOM 684 N N . ASP A 1 94 ? -3.251 -10.004 3.204 1.00 89.19 94 ASP A N 1
ATOM 685 C CA . ASP A 1 94 ? -2.775 -10.044 1.827 1.00 89.19 94 ASP A CA 1
ATOM 686 C C . ASP A 1 94 ? -3.739 -10.873 0.974 1.00 89.19 94 ASP A C 1
ATOM 688 O O . ASP A 1 94 ? -3.945 -12.058 1.227 1.00 89.19 94 ASP A O 1
ATOM 692 N N . LEU A 1 95 ? -4.387 -10.221 0.008 1.00 89.69 95 LEU A N 1
ATOM 693 C CA . LEU A 1 95 ? -5.396 -10.833 -0.857 1.00 89.69 95 LEU A CA 1
ATOM 694 C C . LEU A 1 95 ? -4.778 -11.646 -2.004 1.00 89.69 95 LEU A C 1
ATOM 696 O O . LEU A 1 95 ? -5.517 -12.329 -2.714 1.00 89.69 95 LEU A O 1
ATOM 700 N N . ASP A 1 96 ? -3.461 -11.551 -2.199 1.00 83.50 96 ASP A N 1
ATOM 701 C CA . ASP A 1 96 ? -2.702 -12.246 -3.243 1.00 83.50 96 ASP A CA 1
ATOM 702 C C . ASP A 1 96 ? -1.702 -13.266 -2.683 1.00 83.50 96 ASP A C 1
ATOM 704 O O . ASP A 1 96 ? -1.041 -13.966 -3.454 1.00 83.50 96 ASP A O 1
ATOM 708 N N . ALA A 1 97 ? -1.607 -13.394 -1.356 1.00 66.56 97 ALA A N 1
ATOM 709 C CA . ALA A 1 97 ? -0.842 -14.455 -0.721 1.00 66.56 97 ALA A CA 1
ATOM 710 C C . ALA A 1 97 ? -1.491 -15.819 -1.009 1.00 66.56 97 ALA A C 1
ATOM 712 O O . ALA A 1 97 ? -2.381 -16.284 -0.298 1.00 66.56 97 ALA A O 1
ATOM 713 N N . HIS A 1 98 ? -1.024 -16.485 -2.063 1.00 40.16 98 HIS A N 1
ATOM 714 C CA . HIS A 1 98 ? -1.030 -17.941 -2.096 1.00 40.16 98 HIS A CA 1
ATOM 715 C C . HIS A 1 98 ? -0.032 -18.441 -1.045 1.00 40.16 98 HIS A C 1
ATOM 717 O O . HIS A 1 98 ? 1.055 -17.876 -0.933 1.00 40.16 98 HIS A O 1
ATOM 723 N N . ASP A 1 99 ? -0.395 -19.478 -0.281 1.00 37.44 99 ASP A N 1
ATOM 724 C CA . ASP A 1 99 ? 0.521 -20.223 0.595 1.00 37.44 99 ASP A CA 1
ATOM 725 C C . ASP A 1 99 ? 1.843 -20.496 -0.141 1.00 37.44 99 ASP A C 1
ATOM 727 O O . ASP A 1 99 ? 1.913 -21.356 -1.019 1.00 37.44 99 ASP A O 1
ATOM 731 N N . GLY A 1 100 ? 2.882 -19.724 0.166 1.00 30.42 100 GLY A N 1
ATOM 732 C CA . GLY A 1 100 ? 4.110 -19.766 -0.616 1.00 30.42 100 GLY A CA 1
ATOM 733 C C . GLY A 1 100 ? 5.016 -18.586 -0.329 1.00 30.42 100 GLY A C 1
ATOM 734 O O . GLY A 1 100 ? 5.176 -17.694 -1.157 1.00 30.42 100 GLY A O 1
ATOM 735 N N . HIS A 1 101 ? 5.651 -18.605 0.844 1.00 34.41 101 HIS A N 1
ATOM 736 C CA . HIS A 1 101 ? 7.024 -18.120 0.911 1.00 34.41 101 HIS A CA 1
ATOM 737 C C . HIS A 1 101 ? 7.820 -18.833 -0.181 1.00 34.41 101 HIS A C 1
ATOM 739 O O . HIS A 1 101 ? 8.013 -20.035 -0.072 1.00 34.41 101 HIS A O 1
ATOM 745 N N . ASP A 1 102 ? 8.282 -18.103 -1.187 1.00 32.06 102 ASP A N 1
ATOM 746 C CA . ASP A 1 102 ? 9.476 -18.473 -1.936 1.00 32.06 102 ASP A CA 1
ATOM 747 C C . ASP A 1 102 ? 10.179 -17.188 -2.393 1.00 32.06 102 ASP A C 1
ATOM 749 O O . ASP A 1 102 ? 9.822 -16.579 -3.400 1.00 32.06 102 ASP A O 1
ATOM 753 N N . HIS A 1 103 ? 11.145 -16.824 -1.542 1.00 37.38 103 HIS A N 1
ATOM 754 C CA . HIS A 1 103 ? 12.424 -16.147 -1.791 1.00 37.38 103 HIS A CA 1
ATOM 755 C C . HIS A 1 103 ? 12.448 -14.776 -2.478 1.00 37.38 103 HIS A C 1
ATOM 757 O O . HIS A 1 103 ? 12.318 -14.693 -3.719 1.00 37.38 103 HIS A O 1
#

Foldseek 3Di:
DKDWAAQPDDLFWRIKMKDWDFDDDPPPDDGDTDIDIDTRFNDKDPVPKDWDADPVFAIKIWIWTWGQDPVVRHIDTDHTFIWGQDNVNRDIDGPPDDPDDDD

pLDDT: mean 76.8, std 15.8, range [30.42, 95.56]

Radius of gyration: 15.33 Å; chains: 1; bounding box: 40×28×48 Å